Protein AF-A0A1W0CCI8-F1 (afdb_monomer_lite)

InterPro domains:
  IPR001387 Cro/C1-type, helix-turn-helix domain [cd00093] (1-41)
  IPR010982 Lambda repressor-like, DNA-binding domain superfamily [G3DSA:1.10.260.40] (1-60)
  IPR010982 Lambda repressor-like, DNA-binding domain superfamily [SSF47413] (3-58)
  IPR055172 RsaL-like, HTH domain [PF22495] (5-48)

Sequence (119 aa):
MQNVRAIRRQQSLNQHDFWLRLGVTQSGGSRYESGRRIPRPVQTLINVVYVHEIDLEKINPRNARLIRAVLDGEIDAEQLMKTAELCQQLKDNAEEVGMAAVAVAGQVRALGGQEGEPA

Foldseek 3Di:
DPQLVVLCVVVVHDQQVLQVQLVHHSVRSVVVNVPPDDDPSSVVVSCCCRVVVHRPVPDDPVCVVVVVCVVVVVDDPVVVVVVVVVVVVVVVVVVVVVVVVVVVVVVVVVVVVPPDDDD

Structure (mmCIF, N/CA/C/O backbone):
data_AF-A0A1W0CCI8-F1
#
_entry.id   AF-A0A1W0CCI8-F1
#
loop_
_atom_site.group_PDB
_atom_site.id
_atom_site.type_symbol
_atom_site.label_atom_id
_atom_site.label_alt_id
_atom_site.label_comp_id
_atom_site.label_asym_id
_atom_site.label_entity_id
_atom_site.label_seq_id
_atom_site.pdbx_PDB_ins_code
_atom_site.Cartn_x
_atom_site.Cartn_y
_atom_site.Cartn_z
_atom_site.occupancy
_atom_site.B_iso_or_equiv
_atom_site.auth_seq_id
_atom_site.auth_comp_id
_atom_site.auth_asym_id
_atom_site.auth_atom_id
_atom_site.pdbx_PDB_model_num
ATOM 1 N N . MET A 1 1 ? -7.718 -13.496 11.715 1.00 59.47 1 MET A N 1
ATOM 2 C CA . MET A 1 1 ? -6.814 -12.326 11.768 1.00 59.47 1 MET A CA 1
ATOM 3 C C . MET A 1 1 ? -5.585 -12.764 12.537 1.00 59.47 1 MET A C 1
ATOM 5 O O . MET A 1 1 ? -5.759 -13.313 13.620 1.00 59.47 1 MET A O 1
ATOM 9 N N . GLN A 1 2 ? -4.385 -12.617 11.970 1.00 68.25 2 GLN A N 1
ATOM 10 C CA . GLN A 1 2 ? -3.154 -12.874 12.721 1.00 68.25 2 GLN A CA 1
ATOM 11 C C . GLN A 1 2 ? -3.139 -12.010 13.990 1.00 68.25 2 GLN A C 1
ATOM 13 O O . GLN A 1 2 ? -3.720 -10.923 14.030 1.00 68.25 2 GLN A O 1
ATOM 18 N N . ASN A 1 3 ? -2.514 -12.514 15.051 1.00 89.12 3 ASN A N 1
ATOM 19 C CA . ASN A 1 3 ? -2.406 -11.787 16.308 1.00 89.12 3 ASN A CA 1
ATOM 20 C C . ASN A 1 3 ? -1.672 -10.455 16.067 1.00 89.12 3 ASN A C 1
ATOM 22 O O . ASN A 1 3 ? -0.538 -10.458 15.594 1.00 89.12 3 ASN A O 1
ATOM 26 N N . VAL A 1 4 ? -2.292 -9.323 16.415 1.00 94.50 4 VAL A N 1
ATOM 27 C CA . VAL A 1 4 ? -1.716 -7.988 16.170 1.00 94.50 4 VAL A CA 1
ATOM 28 C C . VAL A 1 4 ? -0.348 -7.802 16.834 1.00 94.50 4 VAL A C 1
ATOM 30 O O . VAL A 1 4 ? 0.533 -7.163 16.265 1.00 94.50 4 VAL A O 1
ATOM 33 N N . ARG A 1 5 ? -0.115 -8.436 17.993 1.00 94.56 5 ARG A N 1
ATOM 34 C CA . ARG A 1 5 ? 1.202 -8.427 18.646 1.00 94.56 5 ARG A CA 1
ATOM 35 C C . ARG A 1 5 ? 2.244 -9.184 17.831 1.00 94.56 5 ARG A C 1
ATOM 37 O O . ARG A 1 5 ? 3.408 -8.804 17.857 1.00 94.56 5 ARG A O 1
ATOM 44 N N . ALA A 1 6 ? 1.847 -10.258 17.150 1.00 94.75 6 ALA A N 1
ATOM 45 C CA . ALA A 1 6 ? 2.748 -11.020 16.293 1.00 94.75 6 ALA A CA 1
ATOM 46 C C . ALA A 1 6 ? 3.136 -10.200 15.058 1.00 94.75 6 ALA A C 1
ATOM 48 O O . ALA A 1 6 ? 4.326 -10.064 14.800 1.00 94.75 6 ALA A O 1
ATOM 49 N N . ILE A 1 7 ? 2.161 -9.564 14.392 1.00 95.44 7 ILE A N 1
ATOM 50 C CA . ILE A 1 7 ? 2.420 -8.659 13.257 1.00 95.44 7 ILE A CA 1
ATOM 51 C C . ILE A 1 7 ? 3.376 -7.538 13.683 1.00 95.44 7 ILE A C 1
ATOM 53 O O . ILE A 1 7 ? 4.398 -7.315 13.045 1.00 95.44 7 ILE A O 1
ATOM 57 N N . ARG A 1 8 ? 3.110 -6.879 14.817 1.00 96.19 8 ARG A N 1
ATOM 58 C CA . ARG A 1 8 ? 3.993 -5.825 15.331 1.00 96.19 8 ARG A CA 1
ATOM 59 C C . ARG A 1 8 ? 5.415 -6.320 15.613 1.00 96.19 8 ARG A C 1
ATOM 61 O O . ARG A 1 8 ? 6.376 -5.624 15.300 1.00 96.19 8 ARG A O 1
ATOM 68 N N . ARG A 1 9 ? 5.553 -7.501 16.226 1.00 94.69 9 ARG A N 1
ATOM 69 C CA . ARG A 1 9 ? 6.862 -8.101 16.534 1.00 94.69 9 ARG A CA 1
ATOM 70 C C . ARG A 1 9 ? 7.629 -8.479 15.272 1.00 94.69 9 ARG A C 1
ATOM 72 O O . ARG A 1 9 ? 8.829 -8.258 15.240 1.00 94.69 9 ARG A O 1
ATOM 79 N N . GLN A 1 10 ? 6.948 -8.994 14.250 1.00 94.88 10 GLN A N 1
ATOM 80 C CA . GLN A 1 10 ? 7.555 -9.297 12.953 1.00 94.88 10 GLN A CA 1
ATOM 81 C C . GLN A 1 10 ? 8.135 -8.036 12.302 1.00 94.88 10 GLN A C 1
ATOM 83 O O . GLN A 1 10 ? 9.227 -8.073 11.753 1.00 94.88 10 GLN A O 1
ATOM 88 N N . GLN A 1 11 ? 7.444 -6.907 12.454 1.00 92.69 11 GLN A N 1
ATOM 89 C CA . GLN A 1 11 ? 7.901 -5.602 11.976 1.00 92.69 11 GLN A CA 1
ATOM 90 C C . GLN A 1 11 ? 8.966 -4.954 12.883 1.00 92.69 11 GLN A C 1
ATOM 92 O O . GLN A 1 11 ? 9.444 -3.865 12.589 1.00 92.69 11 GLN A O 1
ATOM 97 N N . SER A 1 12 ? 9.346 -5.591 13.999 1.00 95.62 12 SER A N 1
ATOM 98 C CA . SER A 1 12 ? 10.317 -5.067 14.977 1.00 95.62 12 SER A CA 1
ATOM 99 C C . SER A 1 12 ? 9.972 -3.676 15.534 1.00 95.62 12 SER A C 1
ATOM 101 O O . SER A 1 12 ? 10.849 -2.928 15.959 1.00 95.62 12 SER A O 1
ATOM 103 N N . LEU A 1 13 ? 8.679 -3.334 15.577 1.00 96.12 13 LEU A N 1
ATOM 104 C CA . LEU A 1 13 ? 8.199 -2.039 16.059 1.00 96.12 13 LEU A CA 1
ATOM 105 C C . LEU A 1 13 ? 7.791 -2.094 17.535 1.00 96.12 13 LEU A C 1
ATOM 107 O O . LEU A 1 13 ? 7.183 -3.060 18.028 1.00 96.12 13 LEU A O 1
ATOM 111 N N . ASN A 1 14 ? 8.063 -1.004 18.252 1.00 96.62 14 ASN A N 1
ATOM 112 C CA . ASN A 1 14 ? 7.457 -0.786 19.560 1.00 96.62 14 ASN A CA 1
ATOM 113 C C . ASN A 1 14 ? 5.945 -0.505 19.409 1.00 96.62 14 ASN A C 1
ATOM 115 O O . ASN A 1 14 ? 5.425 -0.298 18.311 1.00 96.62 14 ASN A O 1
ATOM 119 N N . GLN A 1 15 ? 5.211 -0.549 20.524 1.00 96.06 15 GLN A N 1
ATOM 120 C CA . GLN A 1 15 ? 3.761 -0.347 20.506 1.00 96.06 15 GLN A CA 1
ATOM 121 C C . GLN A 1 15 ? 3.384 1.050 19.996 1.00 96.06 15 GLN A C 1
ATOM 123 O O . GLN A 1 15 ? 2.444 1.171 19.219 1.00 96.06 15 GLN A O 1
ATOM 128 N N . HIS A 1 16 ? 4.099 2.092 20.416 1.00 96.94 16 HIS A N 1
ATOM 129 C CA . HIS A 1 16 ? 3.770 3.462 20.040 1.00 96.94 16 HIS A CA 1
ATOM 130 C C . HIS A 1 16 ? 3.845 3.659 18.521 1.00 96.94 16 HIS A C 1
ATOM 132 O O . HIS A 1 16 ? 2.836 4.013 17.919 1.00 96.94 16 HIS A O 1
ATOM 138 N N . ASP A 1 17 ? 4.978 3.328 17.904 1.00 96.75 17 ASP A N 1
ATOM 139 C CA . ASP A 1 17 ? 5.222 3.552 16.474 1.00 96.75 17 ASP A CA 1
ATOM 140 C C . ASP A 1 17 ? 4.287 2.718 15.594 1.00 96.75 17 ASP A C 1
ATOM 142 O O . ASP A 1 17 ? 3.783 3.192 14.574 1.00 96.75 17 ASP A O 1
ATOM 146 N N . PHE A 1 18 ? 3.994 1.486 16.024 1.00 97.38 18 PHE A N 1
ATOM 147 C CA . PHE A 1 18 ? 3.052 0.611 15.331 1.00 97.38 18 PHE A CA 1
ATOM 148 C C . PHE A 1 18 ? 1.643 1.215 15.256 1.00 97.38 18 PHE A C 1
ATOM 150 O O . PHE A 1 18 ? 0.979 1.165 14.225 1.00 97.38 18 PHE A O 1
ATOM 157 N N . TRP A 1 19 ? 1.153 1.787 16.354 1.00 97.44 19 TRP A N 1
ATOM 158 C CA . TRP A 1 19 ? -0.199 2.344 16.383 1.00 97.44 19 TRP A CA 1
ATOM 159 C C . TRP A 1 19 ? -0.260 3.760 15.813 1.00 97.44 19 TRP A C 1
ATOM 161 O O . TRP A 1 19 ? -1.234 4.090 15.131 1.00 97.44 19 TRP A O 1
ATOM 171 N N . LEU A 1 20 ? 0.790 4.561 16.019 1.00 96.38 20 LEU A N 1
ATOM 172 C CA . LEU A 1 20 ? 0.884 5.930 15.519 1.00 96.38 20 LEU A CA 1
ATOM 173 C C . LEU A 1 20 ? 0.755 5.977 13.994 1.00 96.38 20 LEU A C 1
ATOM 175 O O . LEU A 1 20 ? -0.022 6.779 13.479 1.00 96.38 20 LEU A O 1
ATOM 179 N N . ARG A 1 21 ? 1.423 5.062 13.277 1.00 95.00 21 ARG A N 1
ATOM 180 C CA . ARG A 1 21 ? 1.348 4.978 11.807 1.00 95.00 21 ARG A CA 1
ATOM 181 C C . ARG A 1 21 ? -0.061 4.676 11.281 1.00 95.00 21 ARG A C 1
ATOM 183 O O . ARG A 1 21 ? -0.374 4.993 10.140 1.00 95.00 21 ARG A O 1
ATOM 190 N N . LEU A 1 22 ? -0.927 4.087 12.106 1.00 95.88 22 LEU A N 1
ATOM 191 C CA . LEU A 1 22 ? -2.329 3.809 11.775 1.00 95.88 22 LEU A CA 1
ATOM 192 C C . LEU A 1 22 ? -3.290 4.909 12.259 1.00 95.88 22 LEU A C 1
ATOM 194 O O . LEU A 1 22 ? -4.506 4.721 12.206 1.00 95.88 22 LEU A O 1
ATOM 198 N N . GLY A 1 23 ? -2.771 6.018 12.798 1.00 95.31 23 GLY A N 1
ATOM 199 C CA . GLY A 1 23 ? -3.575 7.078 13.411 1.00 95.31 23 GLY A CA 1
ATOM 200 C C . GLY A 1 23 ? -4.243 6.661 14.727 1.00 95.31 23 GLY A C 1
ATOM 201 O O . GLY A 1 23 ? -5.237 7.256 15.141 1.00 95.31 23 GLY A O 1
ATOM 202 N N . VAL A 1 24 ? -3.735 5.617 15.388 1.00 97.31 24 VAL A N 1
ATOM 203 C CA . VAL A 1 24 ? -4.265 5.107 16.656 1.00 97.31 24 VAL A CA 1
ATOM 204 C C . VAL A 1 24 ? -3.398 5.605 17.809 1.00 97.31 24 VAL A C 1
ATOM 206 O O . VAL A 1 24 ? -2.179 5.458 17.808 1.00 97.31 24 VAL A O 1
ATOM 209 N N . THR A 1 25 ? -4.029 6.159 18.845 1.00 97.50 25 THR A N 1
ATOM 210 C CA . THR A 1 25 ? -3.315 6.589 20.055 1.00 97.50 25 THR A CA 1
ATOM 211 C C . THR A 1 25 ? -2.683 5.400 20.782 1.00 97.50 25 THR A C 1
ATOM 213 O O . THR A 1 25 ? -3.233 4.297 20.781 1.00 97.50 25 THR A O 1
ATOM 216 N N . GLN A 1 26 ? -1.575 5.621 21.497 1.00 95.94 26 GLN A N 1
ATOM 217 C CA . GLN A 1 26 ? -0.913 4.556 22.265 1.00 95.94 26 GLN A CA 1
ATOM 218 C C . GLN A 1 26 ? -1.866 3.878 23.266 1.00 95.94 26 GLN A C 1
ATOM 220 O O . GLN A 1 26 ? -1.896 2.651 23.352 1.00 95.94 26 GLN A O 1
ATOM 225 N N . SER A 1 27 ? -2.707 4.646 23.969 1.00 97.00 27 SER A N 1
ATOM 226 C CA . SER A 1 27 ? -3.675 4.082 24.920 1.00 97.00 27 SER A CA 1
ATOM 227 C C . SER A 1 27 ? -4.801 3.297 24.234 1.00 97.00 27 SER A C 1
ATOM 229 O O . SER A 1 27 ? -5.381 2.395 24.842 1.00 97.00 27 SER A O 1
ATOM 231 N N . GLY A 1 28 ? -5.127 3.611 22.976 1.00 96.88 28 GLY A N 1
ATOM 232 C CA . GLY A 1 28 ? -6.019 2.810 22.139 1.00 96.88 28 GLY A CA 1
ATOM 233 C C . GLY A 1 28 ? -5.356 1.502 21.715 1.00 96.88 28 GLY A C 1
ATOM 234 O O . GLY A 1 28 ? -5.912 0.426 21.935 1.00 96.88 28 GLY A O 1
ATOM 235 N N . GLY A 1 29 ? -4.131 1.596 21.202 1.00 97.19 29 GLY A N 1
ATOM 236 C CA . GLY A 1 29 ? -3.312 0.462 20.792 1.00 97.19 29 GLY A CA 1
ATOM 237 C C . GLY A 1 29 ? -3.047 -0.545 21.908 1.00 97.19 29 GLY A C 1
ATOM 238 O O . GLY A 1 29 ? -3.213 -1.748 21.717 1.00 97.19 29 GLY A O 1
ATOM 239 N N . SER A 1 30 ? -2.745 -0.059 23.114 1.00 97.06 30 SER A N 1
ATOM 240 C CA . SER A 1 30 ? -2.577 -0.897 24.306 1.00 97.06 30 SER A CA 1
ATOM 241 C C . SER A 1 30 ? -3.826 -1.735 24.605 1.00 97.06 30 SER A C 1
ATOM 243 O O . SER A 1 30 ? -3.726 -2.944 24.821 1.00 97.06 30 SER A O 1
ATOM 245 N N . ARG A 1 31 ? -5.023 -1.132 24.519 1.00 97.50 31 ARG A N 1
ATOM 246 C CA . ARG A 1 31 ? -6.296 -1.851 24.712 1.00 97.50 31 ARG A CA 1
ATOM 247 C C . ARG A 1 31 ? -6.528 -2.905 23.635 1.00 97.50 31 ARG A C 1
ATOM 249 O O . ARG A 1 31 ? -7.036 -3.984 23.925 1.00 97.50 31 ARG A O 1
ATOM 256 N N . TYR A 1 32 ? -6.185 -2.593 22.391 1.00 97.19 32 TYR A N 1
ATOM 257 C CA . TYR A 1 32 ? -6.289 -3.545 21.289 1.00 97.19 32 TYR A CA 1
ATOM 258 C C . TYR A 1 32 ? -5.359 -4.737 21.492 1.00 97.19 32 TYR A C 1
ATOM 260 O O . TYR A 1 32 ? -5.781 -5.885 21.363 1.00 97.19 32 TYR A O 1
ATOM 268 N N . GLU A 1 33 ? -4.119 -4.485 21.903 1.00 95.81 33 GLU A N 1
ATOM 269 C CA . GLU A 1 33 ? -3.177 -5.548 22.227 1.00 95.81 33 GLU A CA 1
ATOM 270 C C . GLU A 1 33 ? -3.579 -6.348 23.470 1.00 95.81 33 GLU A C 1
ATOM 272 O O . GLU A 1 33 ? -3.151 -7.493 23.585 1.00 95.81 33 GLU A O 1
ATOM 277 N N . SER A 1 34 ? -4.365 -5.803 24.402 1.00 95.38 34 SER A N 1
ATOM 278 C CA . SER A 1 34 ? -4.844 -6.514 25.598 1.00 95.38 34 SER A CA 1
ATOM 279 C C . SER A 1 34 ? -6.152 -7.289 25.400 1.00 95.38 34 SER A C 1
ATOM 281 O O . SER A 1 34 ? -6.651 -7.884 26.352 1.00 95.38 34 SER A O 1
ATOM 283 N N . GLY A 1 35 ? -6.687 -7.337 24.175 1.00 93.19 35 GLY A N 1
ATOM 284 C CA . GLY A 1 35 ? -7.839 -8.173 23.825 1.00 93.19 35 GLY A CA 1
ATOM 285 C C . GLY A 1 35 ? -9.129 -7.405 23.545 1.00 93.19 35 GLY A C 1
ATOM 286 O O . GLY A 1 35 ? -10.144 -8.022 23.219 1.00 93.19 35 GLY A O 1
ATOM 287 N N . ARG A 1 36 ? -9.123 -6.065 23.601 1.00 95.56 36 ARG A N 1
ATOM 288 C CA . ARG A 1 36 ? -10.269 -5.287 23.114 1.00 95.56 36 ARG A CA 1
ATOM 289 C C . ARG A 1 36 ? -10.440 -5.514 21.615 1.00 95.56 36 ARG A C 1
ATOM 291 O O . ARG A 1 36 ? -9.482 -5.441 20.848 1.00 95.56 36 A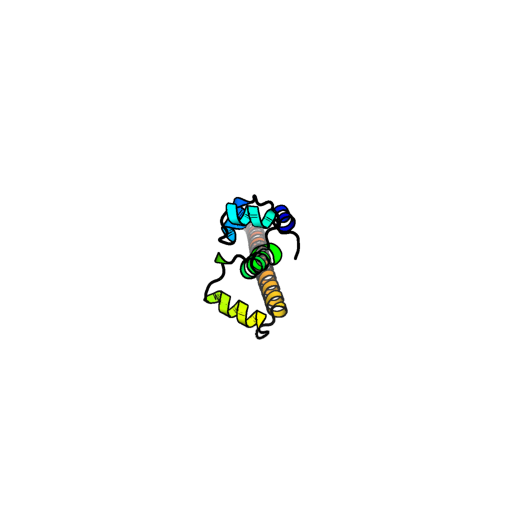RG A O 1
ATOM 298 N N . ARG A 1 37 ? -11.689 -5.697 21.180 1.00 95.88 37 ARG A N 1
ATOM 299 C CA . ARG A 1 37 ? -12.026 -5.802 19.758 1.00 95.88 37 ARG A CA 1
ATOM 300 C C . ARG A 1 37 ? -11.534 -4.570 18.990 1.00 95.88 37 ARG A C 1
ATOM 302 O O . ARG A 1 37 ? -11.943 -3.445 19.276 1.00 95.88 37 ARG A O 1
ATOM 309 N N . ILE A 1 38 ? -10.700 -4.814 17.985 1.00 97.00 38 ILE A N 1
ATOM 310 C CA . ILE A 1 38 ? -10.201 -3.794 17.060 1.00 97.00 38 ILE A CA 1
ATOM 311 C C . ILE A 1 38 ? -11.325 -3.430 16.076 1.00 97.00 38 ILE A C 1
ATOM 313 O O . ILE A 1 38 ? -11.924 -4.345 15.499 1.00 97.00 38 ILE A O 1
ATOM 317 N N . PRO A 1 39 ? -11.634 -2.143 15.841 1.00 96.88 39 PRO A N 1
ATOM 318 C CA . PRO A 1 39 ? -12.596 -1.737 14.818 1.00 96.88 39 PRO A CA 1
ATOM 319 C C . PRO A 1 39 ? -12.190 -2.215 13.420 1.00 96.88 39 PRO A C 1
ATOM 321 O O . PRO A 1 39 ? -11.009 -2.210 13.076 1.00 96.88 39 PRO A O 1
ATOM 324 N N . ARG A 1 40 ? -13.163 -2.589 12.581 1.00 96.81 40 ARG A N 1
ATOM 325 C CA . ARG A 1 40 ? -12.898 -3.115 11.230 1.00 96.81 40 ARG A CA 1
ATOM 326 C C . ARG A 1 40 ? -12.026 -2.194 10.352 1.00 96.81 40 ARG A C 1
ATOM 328 O O . ARG A 1 40 ? -11.140 -2.736 9.689 1.00 96.81 40 ARG A O 1
ATOM 335 N N . PRO A 1 41 ? -12.189 -0.854 10.369 1.00 97.38 41 PRO A N 1
ATOM 336 C CA . PRO A 1 41 ? -11.301 0.037 9.620 1.00 97.38 41 PRO A CA 1
ATOM 337 C C . PRO A 1 41 ? -9.835 -0.104 10.046 1.00 97.38 41 PRO A C 1
ATOM 339 O O . PRO A 1 41 ? -8.964 -0.287 9.204 1.00 97.38 41 PRO A O 1
ATOM 342 N N . VAL A 1 42 ? -9.571 -0.151 11.355 1.00 97.06 42 VAL A N 1
ATOM 343 C CA . VAL A 1 42 ? -8.212 -0.313 11.898 1.00 97.06 42 VAL A CA 1
ATOM 344 C C . VAL A 1 42 ? -7.627 -1.678 11.524 1.00 97.06 42 VAL A C 1
ATOM 346 O O . VAL A 1 42 ? -6.467 -1.757 11.142 1.00 97.06 42 VAL A O 1
ATOM 349 N N . GLN A 1 43 ? -8.426 -2.753 11.554 1.00 96.88 43 GLN A N 1
ATOM 350 C CA . GLN A 1 43 ? -7.970 -4.074 11.086 1.00 96.88 43 GLN A CA 1
ATOM 351 C C . GLN A 1 43 ? -7.555 -4.055 9.610 1.00 96.88 43 GLN A C 1
ATOM 353 O O . GLN A 1 43 ? -6.593 -4.714 9.230 1.00 96.88 43 GLN A O 1
ATOM 358 N N . THR A 1 44 ? -8.291 -3.308 8.786 1.00 96.44 44 THR A N 1
ATOM 359 C CA . THR A 1 44 ? -8.009 -3.180 7.352 1.00 96.44 44 THR A CA 1
ATOM 360 C C . THR A 1 44 ? -6.701 -2.425 7.136 1.00 96.44 44 THR A C 1
ATOM 362 O O . THR A 1 44 ? -5.850 -2.899 6.391 1.00 96.44 44 THR A O 1
ATOM 365 N N . LEU A 1 45 ? -6.494 -1.321 7.861 1.00 96.69 45 LEU A N 1
ATOM 366 C CA . LEU A 1 45 ? -5.242 -0.564 7.815 1.00 96.69 45 LEU A CA 1
ATOM 367 C C . LEU A 1 45 ? -4.040 -1.395 8.282 1.00 96.69 45 LEU A C 1
ATOM 369 O O . LEU A 1 45 ? -2.996 -1.330 7.645 1.00 96.69 45 LEU A O 1
ATOM 373 N N . ILE A 1 46 ? -4.190 -2.224 9.325 1.00 96.69 46 ILE A N 1
ATOM 374 C CA . ILE A 1 46 ? -3.129 -3.154 9.755 1.00 96.69 46 ILE A CA 1
ATOM 375 C C . ILE A 1 46 ? -2.697 -4.053 8.591 1.00 96.69 46 ILE A C 1
ATOM 377 O O . ILE A 1 46 ? -1.502 -4.205 8.356 1.00 96.69 46 ILE A O 1
ATOM 381 N N . ASN A 1 47 ? -3.650 -4.633 7.854 1.00 95.81 47 ASN A N 1
ATOM 382 C CA . ASN A 1 47 ? -3.318 -5.500 6.723 1.00 95.81 47 ASN A CA 1
ATOM 383 C C . ASN A 1 47 ? -2.643 -4.717 5.594 1.00 95.81 47 ASN A C 1
ATOM 385 O O . ASN A 1 47 ? -1.593 -5.130 5.119 1.00 95.81 47 ASN A O 1
ATOM 389 N N . VAL A 1 48 ? -3.201 -3.572 5.195 1.00 95.31 48 VAL A N 1
ATOM 390 C CA . VAL A 1 48 ? -2.638 -2.752 4.111 1.00 95.31 48 VAL A CA 1
ATOM 391 C C . VAL A 1 48 ? -1.205 -2.319 4.428 1.00 95.31 48 VAL A C 1
ATOM 393 O O . VAL A 1 48 ? -0.316 -2.520 3.609 1.00 95.31 48 VAL A O 1
ATOM 396 N N . VAL A 1 49 ? -0.966 -1.793 5.629 1.00 96.31 49 VAL A N 1
ATOM 397 C CA . VAL A 1 49 ? 0.334 -1.216 5.996 1.00 96.31 49 VAL A CA 1
ATOM 398 C C . VAL A 1 49 ? 1.374 -2.281 6.336 1.00 96.31 49 VAL A C 1
ATOM 400 O O . VAL A 1 49 ? 2.523 -2.145 5.934 1.00 96.31 49 VAL A O 1
ATOM 403 N N . TYR A 1 50 ? 1.005 -3.326 7.084 1.00 96.00 50 TYR A N 1
ATOM 404 C CA . TYR A 1 50 ? 1.986 -4.250 7.676 1.00 96.00 50 TYR A CA 1
ATOM 405 C C . TYR A 1 50 ? 1.987 -5.660 7.097 1.00 96.00 50 TYR A C 1
ATOM 407 O O . TYR A 1 50 ? 2.949 -6.387 7.324 1.00 96.00 50 TYR A O 1
ATOM 415 N N . VAL A 1 51 ? 0.919 -6.074 6.410 1.00 94.25 51 VAL A N 1
ATOM 416 C CA . VAL A 1 51 ? 0.848 -7.397 5.763 1.00 94.25 51 VAL A CA 1
ATOM 417 C C . VAL A 1 51 ? 1.111 -7.272 4.267 1.00 94.25 51 VAL A C 1
ATOM 419 O O . VAL A 1 51 ? 1.809 -8.100 3.699 1.00 94.25 51 VAL A O 1
ATOM 422 N N . HIS A 1 52 ? 0.566 -6.236 3.635 1.00 93.44 52 HIS A N 1
ATOM 423 C CA . HIS A 1 52 ? 0.791 -5.928 2.223 1.00 93.44 52 HIS A CA 1
ATOM 424 C C . HIS A 1 52 ? 1.930 -4.925 2.010 1.00 93.44 52 HIS A C 1
ATOM 426 O O . HIS A 1 52 ? 2.251 -4.618 0.868 1.00 93.44 52 HIS A O 1
ATOM 432 N N . GLU A 1 53 ? 2.518 -4.414 3.098 1.00 94.38 53 GLU A N 1
ATOM 433 C CA . GLU A 1 53 ? 3.665 -3.495 3.081 1.00 94.38 53 GLU A CA 1
ATOM 434 C C . GLU A 1 53 ? 3.428 -2.232 2.229 1.00 94.38 53 GLU A C 1
ATOM 436 O O . GLU A 1 53 ? 4.352 -1.642 1.666 1.00 94.38 53 GLU A O 1
ATOM 441 N N . ILE A 1 54 ? 2.170 -1.783 2.151 1.00 93.88 54 ILE A N 1
ATOM 442 C CA . ILE A 1 54 ? 1.784 -0.598 1.387 1.00 93.88 54 ILE A CA 1
ATOM 443 C C . ILE A 1 54 ? 1.923 0.637 2.269 1.00 93.88 54 ILE A C 1
ATOM 445 O O . ILE A 1 54 ? 1.181 0.846 3.232 1.00 93.88 54 ILE A O 1
ATOM 449 N N . ASP A 1 55 ? 2.854 1.501 1.886 1.00 93.31 55 ASP A N 1
ATOM 450 C CA . ASP A 1 55 ? 3.043 2.788 2.533 1.00 93.31 55 ASP A CA 1
ATOM 451 C C . ASP A 1 55 ? 1.985 3.799 2.074 1.00 93.31 55 ASP A C 1
ATOM 453 O O . ASP A 1 55 ? 2.032 4.310 0.952 1.00 93.31 55 ASP A O 1
ATOM 457 N N . LEU A 1 56 ? 1.022 4.086 2.952 1.00 91.75 56 LEU A N 1
ATOM 458 C CA . LEU A 1 56 ? -0.122 4.946 2.640 1.00 91.75 56 LEU A CA 1
ATOM 459 C C . LEU A 1 56 ? 0.292 6.370 2.244 1.00 91.75 56 LEU A C 1
ATOM 461 O O . LEU A 1 56 ? -0.377 6.976 1.413 1.00 91.75 56 LEU A O 1
ATOM 465 N N . GLU A 1 57 ? 1.402 6.886 2.778 1.00 91.88 57 GLU A N 1
ATOM 466 C CA . GLU A 1 57 ? 1.904 8.231 2.453 1.00 91.88 57 GLU A CA 1
ATOM 467 C C . GLU A 1 57 ? 2.429 8.337 1.016 1.00 91.88 57 GLU A C 1
ATOM 469 O O . GLU A 1 57 ? 2.443 9.417 0.426 1.00 91.88 57 GLU A O 1
ATOM 474 N N . LYS A 1 58 ? 2.824 7.211 0.412 1.00 94.00 58 LYS A N 1
ATOM 475 C CA . LYS A 1 58 ? 3.283 7.173 -0.982 1.00 94.00 58 LYS A CA 1
ATOM 476 C C . LYS A 1 58 ? 2.123 7.147 -1.974 1.00 94.00 58 LYS A C 1
ATOM 478 O O . LYS A 1 58 ? 2.352 7.337 -3.172 1.00 94.00 58 LYS A O 1
ATOM 483 N N . ILE A 1 59 ? 0.890 6.925 -1.516 1.00 94.25 59 ILE A N 1
ATOM 484 C CA . ILE A 1 59 ? -0.298 6.941 -2.370 1.00 94.25 59 ILE A CA 1
ATOM 485 C C . ILE A 1 59 ? -0.660 8.393 -2.689 1.00 94.25 59 ILE A C 1
ATOM 487 O O . ILE A 1 59 ? -0.911 9.212 -1.812 1.00 94.25 59 ILE A O 1
ATOM 491 N N . ASN A 1 60 ? -0.712 8.713 -3.976 1.00 95.62 60 ASN A N 1
ATOM 492 C CA . ASN A 1 60 ? -1.016 10.039 -4.496 1.00 95.62 60 ASN A CA 1
ATOM 493 C C . ASN A 1 60 ? -1.954 9.931 -5.711 1.00 95.62 60 ASN A C 1
ATOM 495 O O . ASN A 1 60 ? -2.126 8.846 -6.265 1.00 95.62 60 ASN A O 1
ATOM 499 N N . PRO A 1 61 ? -2.564 11.030 -6.187 1.00 93.94 61 PRO A N 1
ATOM 500 C CA . PRO A 1 61 ? -3.517 10.962 -7.297 1.00 93.94 61 PRO A CA 1
ATOM 501 C C . PRO A 1 61 ? -2.964 10.314 -8.577 1.00 93.94 61 PRO A C 1
ATOM 503 O O . PRO A 1 61 ? -3.714 9.659 -9.303 1.00 93.94 61 PRO A O 1
ATOM 506 N N . ARG A 1 62 ? -1.655 10.452 -8.839 1.00 90.50 62 ARG A N 1
ATOM 507 C CA . ARG A 1 62 ? -1.002 9.895 -10.031 1.00 90.50 62 ARG A CA 1
ATOM 508 C C . ARG A 1 62 ? -0.930 8.370 -9.971 1.00 90.50 62 ARG A C 1
ATOM 510 O O . ARG A 1 62 ? -1.330 7.721 -10.934 1.00 90.50 62 ARG A O 1
ATOM 517 N N . ASN A 1 63 ? -0.455 7.791 -8.865 1.00 93.94 63 ASN A N 1
ATOM 518 C CA . ASN A 1 63 ? -0.369 6.330 -8.733 1.00 93.94 63 ASN A CA 1
ATOM 519 C C . ASN A 1 63 ? -1.693 5.683 -8.301 1.00 93.94 63 ASN A C 1
ATOM 521 O O . ASN A 1 63 ? -1.942 4.541 -8.667 1.00 93.94 63 ASN A O 1
ATOM 525 N N . ALA A 1 64 ? -2.593 6.411 -7.636 1.00 94.56 64 ALA A N 1
ATOM 526 C CA . ALA A 1 64 ? -3.900 5.895 -7.236 1.00 94.56 64 ALA A CA 1
ATOM 527 C C . ALA A 1 64 ? -4.741 5.444 -8.437 1.00 94.56 64 ALA A C 1
ATOM 529 O O . ALA A 1 64 ? -5.497 4.483 -8.329 1.00 94.56 64 ALA A O 1
ATOM 530 N N . ARG A 1 65 ? -4.602 6.110 -9.593 1.00 93.88 65 ARG A N 1
ATOM 531 C CA . ARG A 1 65 ? -5.252 5.667 -10.835 1.00 93.88 65 ARG A CA 1
ATOM 532 C C . ARG A 1 65 ? -4.729 4.306 -11.296 1.00 93.88 65 ARG A C 1
ATOM 534 O O . ARG A 1 65 ? -5.534 3.465 -11.667 1.00 93.88 65 ARG A O 1
ATOM 541 N N . LEU A 1 66 ? -3.413 4.099 -11.245 1.00 92.75 66 LEU A N 1
ATOM 542 C CA . LEU A 1 66 ? -2.788 2.829 -11.620 1.00 92.75 66 LEU A CA 1
ATOM 543 C C . LEU A 1 66 ? -3.169 1.715 -10.645 1.00 92.75 66 LEU A C 1
ATOM 545 O O . LEU A 1 66 ? -3.530 0.634 -11.084 1.00 92.75 66 LEU A O 1
ATOM 549 N N . ILE A 1 67 ? -3.154 2.003 -9.339 1.00 93.38 67 ILE A N 1
ATOM 550 C CA . ILE A 1 67 ? -3.576 1.053 -8.303 1.00 93.38 67 ILE A CA 1
ATOM 551 C C . ILE A 1 67 ? -5.007 0.576 -8.576 1.00 93.38 67 ILE A C 1
ATOM 553 O O . ILE A 1 67 ? -5.246 -0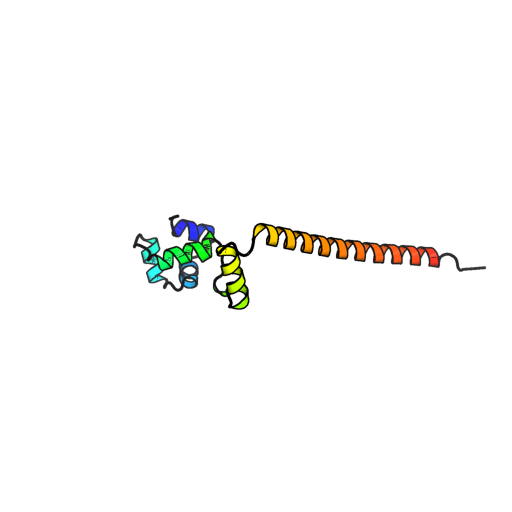.624 -8.568 1.00 93.38 67 ILE A O 1
ATOM 557 N N . ARG A 1 68 ? -5.945 1.492 -8.864 1.00 94.31 68 ARG A N 1
ATOM 558 C CA . ARG A 1 68 ? -7.328 1.117 -9.209 1.00 94.31 68 ARG A CA 1
ATOM 559 C C . ARG A 1 68 ? -7.392 0.246 -10.458 1.00 94.31 68 ARG A C 1
ATOM 561 O O . ARG A 1 68 ? -7.915 -0.850 -10.378 1.00 94.31 68 ARG A O 1
ATOM 568 N N . ALA A 1 69 ? -6.779 0.682 -11.555 1.00 93.69 69 ALA A N 1
ATOM 569 C CA . ALA A 1 69 ? -6.810 -0.058 -12.814 1.00 93.69 69 ALA A CA 1
ATOM 570 C C . ALA A 1 69 ? -6.213 -1.475 -12.694 1.00 93.69 69 ALA A C 1
ATOM 572 O O . ALA A 1 69 ? -6.733 -2.418 -13.281 1.00 93.69 69 ALA A O 1
ATOM 573 N N . VAL A 1 70 ? -5.153 -1.650 -11.896 1.00 94.06 70 VAL A N 1
ATOM 574 C CA . VAL A 1 70 ? -4.596 -2.977 -11.587 1.00 94.06 70 VAL A CA 1
ATOM 575 C C . VAL A 1 70 ? -5.583 -3.824 -10.780 1.00 94.06 70 VAL A C 1
ATOM 577 O O . VAL A 1 70 ? -5.796 -4.989 -11.101 1.00 94.06 70 VAL A O 1
ATOM 580 N N . LEU A 1 71 ? -6.201 -3.255 -9.741 1.00 92.00 71 LEU A N 1
ATOM 581 C CA . LEU A 1 71 ? -7.168 -3.972 -8.901 1.00 92.00 71 LEU A CA 1
ATOM 582 C C . LEU A 1 71 ? -8.461 -4.328 -9.651 1.00 92.00 71 LEU A C 1
ATOM 584 O O . LEU A 1 71 ? -9.044 -5.375 -9.380 1.00 92.00 71 LEU A O 1
ATOM 588 N N . ASP A 1 72 ? -8.874 -3.484 -10.595 1.00 95.62 72 ASP A N 1
ATOM 589 C CA . ASP A 1 72 ? -10.041 -3.686 -11.458 1.00 95.62 72 ASP A CA 1
ATOM 590 C C . ASP A 1 72 ? -9.745 -4.667 -12.614 1.00 95.62 72 ASP A C 1
ATOM 592 O O . ASP A 1 72 ? -10.647 -5.042 -13.363 1.00 95.62 72 ASP A O 1
ATOM 596 N N . GLY A 1 73 ? -8.489 -5.110 -12.760 1.00 93.94 73 GLY A N 1
ATOM 597 C CA . GLY A 1 73 ? -8.052 -6.030 -13.813 1.00 93.94 73 GLY A CA 1
ATOM 598 C C . GLY A 1 73 ? -7.906 -5.386 -15.196 1.00 93.94 73 GLY A C 1
ATOM 599 O O . GLY A 1 73 ? -7.680 -6.091 -16.174 1.00 93.94 73 GLY A O 1
ATOM 600 N N . GLU A 1 74 ? -8.011 -4.057 -15.295 1.00 94.00 74 GLU A N 1
ATOM 601 C CA . GLU A 1 74 ? -7.782 -3.303 -16.535 1.00 94.00 74 GLU A CA 1
ATOM 602 C C . GLU A 1 74 ? -6.304 -3.325 -16.950 1.00 94.00 74 GLU A C 1
ATOM 604 O O . GLU A 1 74 ? -5.979 -3.236 -18.135 1.00 94.00 74 GLU A O 1
ATOM 609 N N . ILE A 1 75 ? -5.405 -3.420 -15.966 1.00 91.69 75 ILE A N 1
ATOM 610 C CA . ILE A 1 75 ? -3.963 -3.542 -16.168 1.00 91.69 75 ILE A CA 1
ATOM 611 C C . ILE A 1 75 ? -3.497 -4.876 -15.597 1.00 91.69 75 ILE A C 1
ATOM 613 O O . ILE A 1 75 ? -3.613 -5.126 -14.398 1.00 91.69 75 ILE A O 1
ATOM 617 N N . ASP A 1 76 ? -2.884 -5.690 -16.453 1.00 93.06 76 ASP A N 1
ATOM 618 C CA . ASP A 1 76 ? -2.193 -6.905 -16.039 1.00 93.06 76 ASP A CA 1
ATOM 619 C C . ASP A 1 76 ? -0.878 -6.545 -15.326 1.00 93.06 76 ASP A C 1
ATOM 621 O O . ASP A 1 76 ? 0.109 -6.123 -15.942 1.00 93.06 76 ASP A O 1
ATOM 625 N N . ALA A 1 77 ? -0.878 -6.698 -14.002 1.00 91.06 77 ALA A N 1
ATOM 626 C CA . ALA A 1 77 ? 0.287 -6.432 -13.169 1.00 91.06 77 ALA A CA 1
ATOM 627 C C . ALA A 1 77 ? 1.461 -7.372 -13.471 1.00 91.06 77 ALA A C 1
ATOM 629 O O . ALA A 1 77 ? 2.610 -6.946 -13.367 1.00 91.06 77 ALA A O 1
ATOM 630 N N . GLU A 1 78 ? 1.204 -8.624 -13.858 1.00 91.88 78 GLU A N 1
ATOM 631 C CA . GLU A 1 78 ? 2.259 -9.594 -14.154 1.00 91.88 78 GLU A CA 1
ATOM 632 C C . GLU A 1 78 ? 3.002 -9.183 -15.426 1.00 91.88 78 GLU A C 1
ATOM 634 O O . GLU A 1 78 ? 4.234 -9.119 -15.451 1.00 91.88 78 GLU A O 1
ATOM 639 N N . GLN A 1 79 ? 2.254 -8.819 -16.467 1.00 91.25 79 GLN A N 1
ATOM 640 C CA . GLN A 1 79 ? 2.841 -8.319 -17.705 1.00 91.25 79 GLN A CA 1
ATOM 641 C C . GLN A 1 79 ? 3.600 -7.002 -17.488 1.00 91.25 79 GLN A C 1
ATOM 643 O O . GLN A 1 79 ? 4.671 -6.797 -18.072 1.00 91.25 79 GLN A O 1
ATOM 648 N N . LEU A 1 80 ? 3.081 -6.114 -16.636 1.00 90.19 80 LEU A N 1
ATOM 649 C CA . LEU A 1 80 ? 3.744 -4.855 -16.299 1.00 90.19 80 LEU A CA 1
ATOM 650 C C . LEU A 1 80 ? 5.073 -5.094 -15.568 1.00 90.19 80 LEU A C 1
ATOM 652 O O . LEU A 1 80 ? 6.075 -4.473 -15.924 1.00 90.19 80 LEU A O 1
ATOM 656 N N . MET A 1 81 ? 5.112 -6.033 -14.617 1.00 93.69 81 MET A N 1
ATOM 657 C CA . MET A 1 81 ? 6.341 -6.407 -13.909 1.00 93.69 81 MET A CA 1
ATOM 658 C C . MET A 1 81 ? 7.376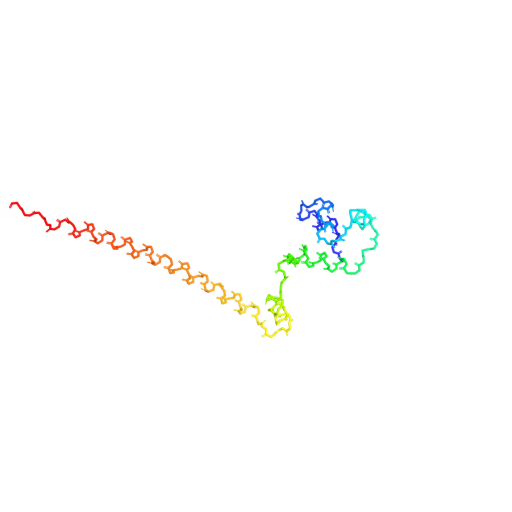 -7.035 -14.846 1.00 93.69 81 MET A C 1
ATOM 660 O O . MET A 1 81 ? 8.517 -6.582 -14.859 1.00 93.69 81 MET A O 1
ATOM 664 N N . LYS A 1 82 ? 6.977 -7.975 -15.715 1.00 94.75 82 LYS A N 1
ATOM 665 C CA . LYS A 1 82 ? 7.875 -8.560 -16.733 1.00 94.75 82 LYS A CA 1
ATOM 666 C C . LYS A 1 82 ? 8.480 -7.496 -17.645 1.00 94.75 82 LYS A C 1
ATOM 668 O O . LYS A 1 82 ? 9.662 -7.535 -17.975 1.00 94.75 82 LYS A O 1
ATOM 673 N N . THR A 1 83 ? 7.664 -6.527 -18.053 1.00 93.69 83 THR A N 1
ATOM 674 C CA . THR A 1 83 ? 8.121 -5.421 -18.903 1.00 93.69 83 THR A CA 1
ATOM 675 C C . THR A 1 83 ? 9.120 -4.534 -18.156 1.00 93.69 83 THR A C 1
ATOM 677 O O . THR A 1 83 ? 10.135 -4.140 -18.725 1.00 93.69 83 THR A O 1
ATOM 680 N N . ALA A 1 84 ? 8.868 -4.243 -16.877 1.00 94.31 84 AL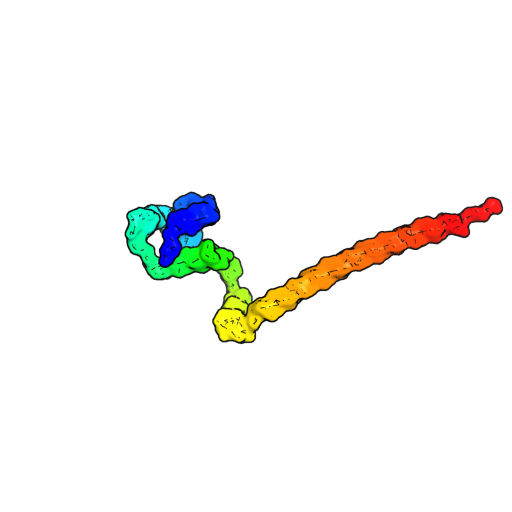A A N 1
ATOM 681 C CA . ALA A 1 84 ? 9.784 -3.470 -16.044 1.00 94.31 84 ALA A CA 1
ATOM 682 C C . ALA A 1 84 ? 11.126 -4.193 -15.827 1.00 94.31 84 ALA A C 1
ATOM 684 O O . ALA A 1 84 ? 12.176 -3.564 -15.949 1.00 94.31 84 ALA A O 1
ATOM 685 N N . GLU A 1 85 ? 11.101 -5.504 -15.575 1.00 95.69 85 GLU A N 1
ATOM 686 C CA . GLU A 1 85 ? 12.298 -6.347 -15.450 1.00 95.69 85 GLU A CA 1
ATOM 687 C C . GLU A 1 85 ? 13.126 -6.349 -16.738 1.00 95.69 85 GLU A C 1
ATOM 689 O O . GLU A 1 85 ? 14.334 -6.123 -16.692 1.00 95.69 85 GLU A O 1
ATOM 694 N N . LEU A 1 86 ? 12.479 -6.520 -17.896 1.00 95.19 86 LEU A N 1
ATOM 695 C CA . LEU A 1 86 ? 13.146 -6.457 -19.196 1.00 95.19 86 LEU A CA 1
ATOM 696 C C . LEU A 1 86 ? 13.808 -5.090 -19.422 1.00 95.19 86 LEU A C 1
ATOM 698 O O . LEU A 1 86 ? 14.960 -5.020 -19.842 1.00 95.19 86 LEU A O 1
ATOM 702 N N . CYS A 1 87 ? 13.102 -3.994 -19.128 1.00 95.94 87 CYS A N 1
ATOM 703 C CA . CYS A 1 87 ? 13.658 -2.644 -19.238 1.00 95.94 87 CYS A CA 1
ATOM 704 C C . CYS A 1 87 ? 14.881 -2.446 -18.333 1.00 95.94 87 CYS A C 1
ATOM 706 O O . CYS A 1 87 ? 15.838 -1.789 -18.745 1.00 95.94 87 CYS A O 1
ATOM 708 N N . GLN A 1 88 ? 14.867 -3.018 -17.127 1.00 95.44 88 GLN A N 1
ATOM 709 C CA . GLN A 1 88 ? 16.006 -2.958 -16.216 1.00 95.44 88 GLN A CA 1
ATOM 710 C C . GLN A 1 88 ? 17.200 -3.748 -16.766 1.00 95.44 88 GLN A C 1
ATOM 712 O O . GLN A 1 88 ? 18.293 -3.202 -16.858 1.00 95.44 88 GLN A O 1
ATOM 717 N N . GLN A 1 89 ? 16.977 -4.976 -17.240 1.00 96.12 89 GLN A N 1
ATOM 718 C CA . GLN A 1 89 ? 18.022 -5.792 -17.867 1.00 96.12 89 GLN A CA 1
ATOM 719 C C . GLN A 1 89 ? 18.623 -5.115 -19.101 1.00 96.12 89 GLN A C 1
ATOM 721 O O . GLN A 1 89 ? 19.835 -5.112 -19.287 1.00 96.12 89 GLN A O 1
ATOM 726 N N . LEU A 1 90 ? 17.786 -4.514 -19.950 1.00 95.75 90 LEU A N 1
ATOM 727 C CA . LEU A 1 90 ? 18.247 -3.770 -21.121 1.00 95.75 90 LEU A CA 1
ATOM 728 C C . LEU A 1 90 ? 19.135 -2.589 -20.731 1.00 95.75 90 LEU A C 1
ATOM 730 O O . LEU A 1 90 ? 20.133 -2.335 -21.403 1.00 95.75 90 LEU A O 1
ATOM 734 N N . LYS A 1 91 ? 18.783 -1.881 -19.653 1.00 95.44 91 LYS A N 1
ATOM 735 C CA . LYS A 1 91 ? 19.597 -0.788 -19.125 1.00 95.44 91 LYS A CA 1
ATOM 736 C C . LYS A 1 91 ? 20.955 -1.302 -18.640 1.00 95.44 91 LYS A C 1
ATOM 738 O O . LYS A 1 91 ? 21.973 -0.757 -19.056 1.00 95.44 91 LYS A O 1
ATOM 743 N N . ASP A 1 92 ? 20.964 -2.357 -17.832 1.00 96.00 92 ASP A N 1
ATOM 744 C CA . ASP A 1 92 ? 22.190 -2.930 -17.266 1.00 96.00 92 ASP A CA 1
ATOM 745 C C . ASP A 1 92 ? 23.122 -3.449 -18.382 1.00 96.00 92 ASP A C 1
ATOM 747 O O . ASP A 1 92 ? 24.310 -3.126 -18.415 1.00 96.00 92 ASP A O 1
ATOM 751 N N . ASN A 1 93 ? 22.564 -4.148 -19.378 1.00 95.31 93 ASN A N 1
ATOM 752 C CA . ASN A 1 93 ? 23.308 -4.623 -20.548 1.00 95.31 93 ASN A CA 1
ATOM 753 C C . ASN A 1 93 ? 23.892 -3.466 -21.375 1.00 95.31 93 ASN A C 1
ATOM 755 O O . ASN A 1 93 ? 25.011 -3.556 -21.878 1.00 95.31 93 ASN A O 1
ATOM 759 N N . ALA A 1 94 ? 23.142 -2.373 -21.550 1.00 94.81 94 ALA A N 1
ATOM 760 C CA . ALA A 1 94 ? 23.625 -1.207 -22.285 1.00 94.81 94 ALA A CA 1
ATOM 761 C C . ALA A 1 94 ? 24.793 -0.517 -21.559 1.00 94.81 94 ALA A C 1
ATOM 763 O O . ALA A 1 94 ? 25.744 -0.081 -22.213 1.00 94.81 94 ALA A O 1
ATOM 764 N N . GLU A 1 95 ? 24.749 -0.447 -20.224 1.00 95.19 95 GLU A N 1
ATOM 765 C CA . GLU A 1 95 ? 25.851 0.065 -19.402 1.00 95.19 95 GLU A CA 1
ATOM 766 C C . GLU A 1 95 ? 27.103 -0.818 -19.534 1.00 95.19 95 GLU A C 1
ATOM 768 O O . GLU A 1 95 ? 28.202 -0.298 -19.749 1.00 95.19 95 GLU A O 1
ATOM 773 N N . GLU A 1 96 ? 26.947 -2.145 -19.503 1.00 94.81 96 GLU A N 1
ATOM 774 C CA . GLU A 1 96 ? 28.051 -3.097 -19.683 1.00 94.81 96 GLU A CA 1
ATOM 775 C C . GLU A 1 96 ? 28.705 -2.976 -21.068 1.00 94.81 96 GLU A C 1
ATOM 777 O O . GLU A 1 96 ? 29.926 -2.824 -21.173 1.00 94.81 96 GLU A O 1
ATOM 782 N N . VAL A 1 97 ? 27.901 -2.972 -22.136 1.00 95.25 97 VAL A N 1
ATOM 783 C CA . VAL A 1 97 ? 28.397 -2.819 -23.513 1.00 95.25 97 VAL A CA 1
ATOM 784 C C . VAL A 1 97 ? 29.116 -1.480 -23.688 1.00 95.25 97 VAL A C 1
ATOM 786 O O . VAL A 1 97 ? 30.169 -1.425 -24.327 1.00 95.25 97 VAL A O 1
ATOM 789 N N . GLY A 1 98 ? 28.593 -0.405 -23.091 1.00 93.69 98 GLY A N 1
ATOM 790 C CA . GLY A 1 98 ? 29.235 0.908 -23.101 1.00 93.69 98 GLY A CA 1
ATOM 791 C C . GLY A 1 98 ? 30.616 0.890 -22.441 1.00 93.69 98 GLY A C 1
ATOM 792 O O . GLY A 1 98 ? 31.584 1.383 -23.025 1.00 93.69 98 GLY A O 1
ATOM 793 N N . MET A 1 99 ? 30.737 0.273 -21.262 1.00 92.81 99 MET A N 1
ATOM 794 C CA . MET A 1 99 ? 32.025 0.122 -20.574 1.00 92.81 99 MET A CA 1
ATOM 795 C C . MET A 1 99 ? 33.017 -0.719 -21.385 1.00 92.81 99 MET A C 1
ATOM 797 O O . MET A 1 99 ? 34.178 -0.328 -21.534 1.00 92.81 99 MET A O 1
ATOM 801 N N . ALA A 1 100 ? 32.561 -1.838 -21.955 1.00 91.88 100 ALA A N 1
ATOM 802 C CA . ALA A 1 100 ? 33.390 -2.700 -22.791 1.00 91.88 100 ALA A CA 1
ATOM 803 C C . ALA A 1 100 ? 33.905 -1.959 -24.037 1.00 91.88 100 ALA A C 1
ATOM 805 O O . ALA A 1 100 ? 35.093 -2.032 -24.354 1.00 91.88 100 ALA A O 1
ATOM 806 N N . ALA A 1 101 ? 33.050 -1.180 -24.706 1.00 92.06 101 ALA A N 1
ATOM 807 C CA . ALA A 1 101 ? 33.436 -0.388 -25.871 1.00 92.06 101 ALA A CA 1
ATOM 808 C C . ALA A 1 101 ? 34.516 0.658 -25.537 1.00 92.06 101 ALA A C 1
ATOM 810 O O . ALA A 1 101 ? 35.477 0.817 -26.293 1.00 92.06 101 ALA A O 1
ATOM 811 N N . VAL A 1 102 ? 34.404 1.336 -24.388 1.00 93.88 102 VAL A N 1
ATOM 812 C CA . VAL A 1 102 ? 35.420 2.295 -23.917 1.00 93.88 102 VAL A CA 1
ATOM 813 C C . VAL A 1 102 ? 36.750 1.596 -23.624 1.00 93.88 102 VAL A C 1
ATOM 815 O O . VAL A 1 102 ? 37.803 2.100 -24.020 1.00 93.88 102 VAL A O 1
ATOM 818 N N . ALA A 1 103 ? 36.719 0.428 -22.978 1.00 91.62 103 ALA A N 1
ATOM 819 C CA . ALA A 1 103 ? 37.921 -0.349 -22.682 1.00 91.62 103 ALA A CA 1
ATOM 820 C C . ALA A 1 103 ? 38.647 -0.791 -23.963 1.00 91.62 103 ALA A C 1
ATOM 822 O O . ALA A 1 103 ? 39.857 -0.589 -24.089 1.00 91.62 103 ALA A O 1
ATOM 823 N N . VAL A 1 104 ? 37.903 -1.316 -24.943 1.00 9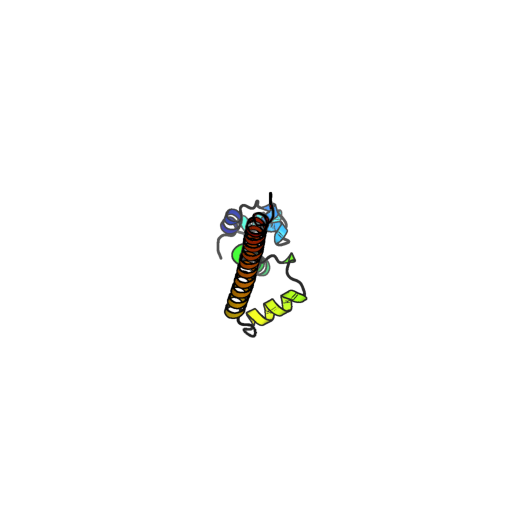1.81 104 VAL A N 1
ATOM 824 C CA . VAL A 1 104 ? 38.447 -1.720 -26.248 1.00 91.81 104 VAL A CA 1
ATOM 825 C C . VAL A 1 104 ? 39.034 -0.518 -26.989 1.00 91.81 104 VAL A C 1
ATOM 827 O O . VAL A 1 104 ? 40.156 -0.595 -27.486 1.00 91.81 104 VAL A O 1
ATOM 830 N N . ALA A 1 105 ? 38.341 0.624 -27.012 1.00 89.62 105 ALA A N 1
ATOM 831 C CA . ALA A 1 105 ? 38.864 1.844 -27.629 1.00 89.62 105 ALA A CA 1
ATOM 832 C C . ALA A 1 105 ? 40.177 2.317 -26.971 1.00 89.62 105 ALA A C 1
ATOM 834 O O . ALA A 1 105 ? 41.089 2.777 -27.663 1.00 89.62 105 ALA A O 1
ATOM 835 N N . GLY A 1 106 ? 40.299 2.173 -25.646 1.00 87.94 106 GLY A N 1
ATOM 836 C CA . GLY A 1 106 ? 41.533 2.447 -24.908 1.00 87.94 106 GLY A CA 1
ATOM 837 C C . GLY A 1 106 ? 42.682 1.512 -25.296 1.00 87.94 106 GLY A C 1
ATOM 838 O O . GLY A 1 106 ? 43.788 1.982 -25.561 1.00 87.94 106 GLY A O 1
ATOM 839 N N . GLN A 1 107 ? 42.415 0.206 -25.396 1.00 89.06 107 GLN A N 1
ATOM 840 C CA . GLN A 1 107 ? 43.402 -0.796 -25.818 1.00 89.06 107 GLN A CA 1
ATOM 841 C C . GLN A 1 107 ? 43.886 -0.560 -27.254 1.00 89.06 107 GLN A C 1
ATOM 843 O O . GLN A 1 107 ? 45.090 -0.562 -27.502 1.00 89.06 107 GLN A O 1
ATOM 848 N N . VAL A 1 1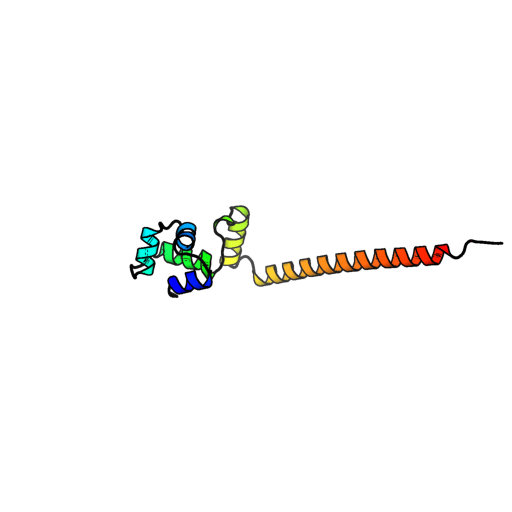08 ? 42.971 -0.287 -28.190 1.00 87.12 108 VAL A N 1
ATOM 849 C CA . VAL A 1 108 ? 43.313 0.009 -29.593 1.00 87.12 108 VAL A CA 1
ATOM 850 C C . VAL A 1 108 ? 44.197 1.254 -29.692 1.00 87.12 108 VAL A C 1
ATOM 852 O O . VAL A 1 108 ? 45.190 1.245 -30.417 1.00 87.12 108 VAL A O 1
ATOM 855 N N . ARG A 1 109 ? 43.897 2.313 -28.925 1.00 86.94 109 ARG A N 1
ATOM 856 C CA . ARG A 1 109 ? 44.736 3.522 -28.883 1.00 86.94 109 ARG A CA 1
ATOM 857 C C . ARG A 1 109 ? 46.138 3.234 -28.334 1.00 86.94 109 ARG A C 1
ATOM 859 O O . ARG A 1 109 ? 47.103 3.785 -28.852 1.00 86.94 109 ARG A O 1
ATOM 866 N N . ALA A 1 110 ? 46.253 2.390 -27.308 1.00 81.94 110 ALA A N 1
ATOM 867 C CA . ALA A 1 110 ? 47.542 2.011 -26.731 1.00 81.94 110 ALA A CA 1
ATOM 868 C C . ALA A 1 110 ? 48.413 1.209 -27.716 1.00 81.94 110 ALA A C 1
ATOM 870 O O . ALA A 1 110 ? 49.621 1.421 -27.763 1.00 81.94 110 ALA A O 1
ATOM 871 N N . LEU A 1 111 ? 47.802 0.342 -28.532 1.00 79.19 111 LEU A N 1
ATOM 872 C CA . LEU A 1 111 ? 48.500 -0.429 -29.567 1.00 79.19 111 LEU A CA 1
ATOM 873 C C . LEU A 1 111 ? 48.937 0.448 -30.752 1.00 79.19 111 LEU A C 1
ATOM 875 O O . LEU A 1 111 ? 50.070 0.339 -31.206 1.00 79.19 111 LEU A O 1
ATOM 879 N N . GLY A 1 112 ? 48.081 1.368 -31.211 1.00 68.56 112 GLY A N 1
ATOM 880 C CA . GLY A 1 112 ? 48.411 2.286 -32.312 1.00 68.56 112 GLY A CA 1
ATOM 881 C C . GLY A 1 112 ? 49.466 3.350 -31.967 1.00 68.56 112 GLY A C 1
ATOM 882 O O . GLY A 1 112 ? 50.042 3.955 -32.864 1.00 68.56 112 GLY A O 1
ATOM 883 N N . GLY A 1 113 ? 49.747 3.578 -30.679 1.00 58.53 113 GLY A N 1
ATOM 884 C CA . GLY A 1 113 ? 50.789 4.500 -30.215 1.00 58.53 113 GLY A CA 1
ATOM 885 C C . GLY A 1 113 ? 52.221 3.950 -30.281 1.00 58.53 113 GLY A C 1
ATOM 886 O O . GLY A 1 113 ? 53.146 4.692 -29.969 1.00 58.53 113 GLY A O 1
ATOM 887 N N . GLN A 1 114 ? 52.420 2.682 -30.663 1.00 55.25 114 GLN A N 1
ATOM 888 C CA . GLN A 1 114 ? 53.746 2.048 -30.743 1.00 55.25 114 GLN A CA 1
ATOM 889 C C . GLN A 1 114 ? 54.331 1.964 -32.168 1.00 55.25 114 GLN A C 1
ATOM 891 O O . GLN A 1 114 ? 55.460 1.511 -32.322 1.00 55.25 114 GLN A O 1
ATOM 896 N N . GLU A 1 115 ? 53.627 2.424 -33.210 1.00 51.25 115 GLU A N 1
ATOM 897 C CA . GLU A 1 115 ? 54.079 2.298 -34.614 1.00 51.25 115 GLU A CA 1
ATOM 898 C C . GLU A 1 115 ? 54.787 3.547 -35.188 1.00 51.25 115 GLU A C 1
ATOM 900 O O . GLU A 1 115 ? 54.954 3.667 -36.399 1.00 51.25 115 GLU A O 1
ATOM 905 N N . GLY A 1 116 ? 55.233 4.490 -34.350 1.00 54.59 116 GLY A N 1
ATOM 906 C CA . GLY A 1 116 ? 55.701 5.800 -34.819 1.00 54.59 116 GLY A CA 1
ATOM 907 C C . GLY A 1 116 ? 56.961 6.342 -34.154 1.00 54.59 116 GLY A C 1
ATOM 908 O O . GLY A 1 116 ? 56.930 7.472 -33.683 1.00 54.59 116 GLY A O 1
ATOM 909 N N . GLU A 1 117 ? 58.066 5.596 -34.144 1.00 50.19 117 GLU A N 1
ATOM 910 C CA . GLU A 1 117 ? 59.390 6.189 -33.894 1.00 50.19 117 GLU A CA 1
ATOM 911 C C . GLU A 1 117 ? 60.417 5.651 -34.907 1.00 50.19 117 GLU A C 1
ATOM 913 O O . GLU A 1 117 ? 60.971 4.566 -34.717 1.00 50.19 117 GLU A O 1
ATOM 918 N N . PRO A 1 118 ? 60.639 6.348 -36.042 1.00 53.97 118 PRO A N 1
ATOM 919 C CA . PRO A 1 118 ? 61.774 6.070 -36.909 1.00 53.97 118 PRO A CA 1
ATOM 920 C C . PRO A 1 118 ? 63.047 6.720 -36.342 1.00 53.97 118 PRO A C 1
ATOM 922 O O . PRO A 1 118 ? 63.029 7.880 -35.926 1.00 53.97 118 PRO A O 1
ATOM 925 N N . ALA A 1 119 ? 64.122 5.926 -36.335 1.00 53.09 119 ALA A N 1
ATOM 926 C CA . ALA A 1 119 ? 65.489 6.283 -35.947 1.00 53.09 119 ALA A CA 1
ATOM 927 C C . ALA A 1 119 ? 66.162 7.295 -36.890 1.00 53.09 119 ALA A C 1
ATOM 929 O O . ALA A 1 119 ? 65.778 7.348 -38.083 1.00 53.09 119 ALA A O 1
#

Secondary structure (DSSP, 8-state):
---HHHHHHHTT--HHHHHHTTT--HHHHHHHHTTPPPPHHHHHHHIIIIIS---GGG--HHHHHHHHHHHTTSS-HHHHHHHHHHHHHHHHHHHHHHHHHHHHHHHHHHHHTTS----

Radius of gyration: 27.26 Å; chains: 1; bounding box: 78×24×62 Å

Organism: NCBI:txid394935

pLDDT: mean 91.12, std 10.77, range [50.19, 97.5]